Protein AF-A0A1A9VFH2-F1 (afdb_monomer_lite)

Sequence (122 aa):
MQWKTEITRRRKFYQSGTNTKFIDATNRFYTLIPHNFGTQRPPLLDTTEQIEKLREMLDSLLEIECAYNLIKTGDGKEDLNPIDQHYEQLKTTILEPVDKKSEEYALLQKYVQNTHMWKQEN

Radius of gyration: 24.51 Å;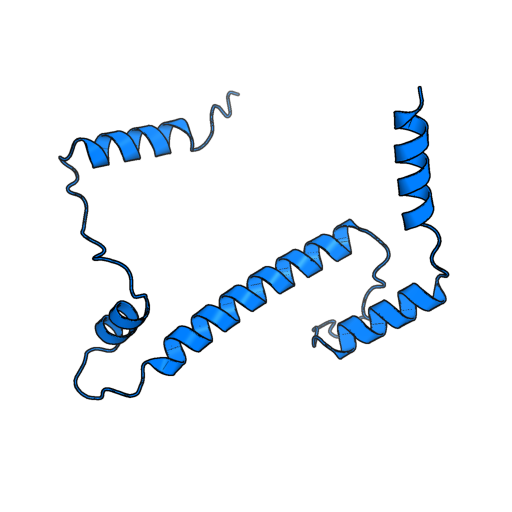 chains: 1; bounding box: 67×51×54 Å

pLDDT: mean 79.31, std 14.61, range [33.94, 94.88]

Organism: Glossina austeni (NCBI:txid7395)

Structure (mmCIF, N/CA/C/O backbone):
data_AF-A0A1A9VFH2-F1
#
_entry.id   AF-A0A1A9VFH2-F1
#
loop_
_atom_site.group_PDB
_atom_site.id
_atom_site.type_symbol
_atom_site.label_atom_id
_atom_site.label_alt_id
_atom_site.label_comp_id
_atom_site.label_asym_id
_atom_site.label_entity_id
_atom_site.label_seq_id
_atom_site.pdbx_PDB_ins_code
_atom_site.Cartn_x
_atom_site.Cartn_y
_atom_site.Cartn_z
_atom_site.occupancy
_atom_site.B_iso_or_equiv
_atom_site.auth_seq_id
_atom_site.auth_comp_id
_atom_site.auth_asym_id
_atom_site.auth_atom_id
_atom_site.pdbx_PDB_model_num
ATOM 1 N N . MET A 1 1 ? 39.251 10.652 5.165 1.00 52.81 1 MET A N 1
ATOM 2 C CA . MET A 1 1 ? 38.242 10.589 4.080 1.00 52.81 1 MET A CA 1
ATOM 3 C C . MET A 1 1 ? 38.077 9.147 3.589 1.00 52.81 1 MET A C 1
ATOM 5 O O . MET A 1 1 ? 38.562 8.817 2.521 1.00 52.81 1 MET A O 1
ATOM 9 N N . GLN A 1 2 ? 37.427 8.276 4.369 1.00 56.25 2 GLN A N 1
ATOM 10 C CA . GLN A 1 2 ? 37.143 6.890 3.947 1.00 56.25 2 GLN A CA 1
ATOM 11 C C . GLN A 1 2 ? 35.663 6.670 3.604 1.00 56.25 2 GLN A C 1
ATOM 13 O O . GLN A 1 2 ? 35.340 5.941 2.673 1.00 56.25 2 GLN A O 1
ATOM 18 N N . TRP A 1 3 ? 34.761 7.404 4.260 1.00 51.69 3 TRP A N 1
ATOM 19 C CA . TRP A 1 3 ? 33.320 7.312 4.012 1.00 51.69 3 TRP A CA 1
ATOM 20 C C . TRP A 1 3 ? 32.908 7.788 2.606 1.00 51.69 3 TRP A C 1
ATOM 22 O O . TRP A 1 3 ? 32.029 7.198 1.987 1.00 51.69 3 TRP A O 1
ATOM 32 N N . LYS A 1 4 ? 33.587 8.803 2.047 1.00 60.88 4 LYS A N 1
ATOM 33 C CA . LYS A 1 4 ? 33.342 9.268 0.666 1.00 60.88 4 LYS A CA 1
ATOM 34 C C . LYS A 1 4 ? 33.716 8.202 -0.372 1.00 60.88 4 LYS A C 1
ATOM 36 O O . LYS A 1 4 ? 33.033 8.053 -1.386 1.00 60.88 4 LYS A O 1
ATOM 41 N N . THR A 1 5 ? 34.766 7.432 -0.096 1.00 67.88 5 THR A N 1
ATOM 42 C CA . THR A 1 5 ? 35.223 6.315 -0.931 1.00 67.88 5 THR A CA 1
ATOM 43 C C . THR A 1 5 ? 34.240 5.150 -0.859 1.00 67.88 5 THR A C 1
ATOM 45 O O . THR A 1 5 ? 33.896 4.588 -1.895 1.00 67.88 5 THR A O 1
ATOM 48 N N . GLU A 1 6 ? 33.709 4.855 0.330 1.00 61.34 6 GLU A N 1
ATOM 49 C CA . GLU A 1 6 ? 32.716 3.796 0.549 1.00 61.34 6 GLU A CA 1
ATOM 50 C C . GLU A 1 6 ? 31.371 4.101 -0.132 1.00 61.34 6 GLU A C 1
ATOM 52 O O . GLU A 1 6 ? 30.804 3.242 -0.805 1.00 61.34 6 GLU A O 1
ATOM 57 N N . ILE A 1 7 ? 30.897 5.350 -0.068 1.00 60.53 7 ILE A N 1
ATOM 58 C CA . ILE A 1 7 ? 29.686 5.780 -0.790 1.00 60.53 7 ILE A CA 1
ATOM 59 C C . ILE A 1 7 ? 29.891 5.685 -2.304 1.00 60.53 7 ILE A C 1
ATOM 61 O O . ILE A 1 7 ? 29.023 5.192 -3.023 1.00 60.53 7 ILE A O 1
ATOM 65 N N . THR A 1 8 ? 31.058 6.099 -2.800 1.00 60.31 8 THR A N 1
ATOM 66 C CA . THR A 1 8 ? 31.381 6.004 -4.232 1.00 60.31 8 THR A CA 1
ATOM 67 C C . THR A 1 8 ? 31.491 4.544 -4.686 1.00 60.31 8 THR A C 1
ATOM 69 O O . THR A 1 8 ? 31.052 4.199 -5.783 1.00 60.31 8 THR A O 1
ATOM 72 N N . ARG A 1 9 ? 32.020 3.663 -3.830 1.00 57.41 9 ARG A N 1
ATOM 73 C CA . ARG A 1 9 ? 32.131 2.220 -4.075 1.00 57.41 9 ARG A CA 1
ATOM 74 C C . ARG A 1 9 ? 30.762 1.539 -4.101 1.00 57.41 9 ARG A C 1
ATOM 76 O O . ARG A 1 9 ? 30.498 0.770 -5.022 1.00 57.41 9 ARG A O 1
ATOM 83 N N . ARG A 1 10 ? 29.865 1.891 -3.172 1.00 55.09 10 ARG A N 1
ATOM 84 C CA . ARG A 1 10 ? 28.456 1.460 -3.185 1.00 55.09 10 ARG A CA 1
ATOM 85 C C . ARG A 1 10 ? 27.736 1.923 -4.452 1.00 55.09 10 ARG A C 1
ATOM 87 O O . ARG A 1 10 ? 27.063 1.123 -5.091 1.00 55.09 10 ARG A O 1
ATOM 94 N N . ARG A 1 11 ? 27.956 3.171 -4.879 1.00 55.72 11 ARG A N 1
ATOM 95 C CA . ARG A 1 11 ? 27.367 3.726 -6.109 1.00 55.72 11 ARG A CA 1
ATOM 96 C C . ARG A 1 11 ? 27.851 3.010 -7.379 1.00 55.72 11 ARG A C 1
ATOM 98 O O . ARG A 1 11 ? 27.053 2.772 -8.275 1.00 55.72 11 ARG A O 1
ATOM 105 N N . LYS A 1 12 ? 29.130 2.612 -7.441 1.00 50.16 12 LYS A N 1
ATOM 106 C CA . LYS A 1 12 ? 29.683 1.823 -8.561 1.00 50.16 12 LYS A CA 1
ATOM 107 C C . LYS A 1 12 ? 29.140 0.393 -8.619 1.00 50.16 12 LYS A C 1
ATOM 109 O O . LYS A 1 12 ? 28.959 -0.128 -9.714 1.00 50.16 12 LYS A O 1
ATOM 114 N N . PHE A 1 13 ? 28.848 -0.229 -7.476 1.00 53.00 13 PHE A N 1
ATOM 115 C CA . PHE A 1 13 ? 28.259 -1.574 -7.443 1.00 53.00 13 PHE A CA 1
ATOM 116 C C . PHE A 1 13 ? 26.846 -1.592 -8.051 1.00 53.00 13 PHE A C 1
ATOM 118 O O . PHE A 1 13 ? 26.507 -2.511 -8.791 1.00 53.00 13 PHE A O 1
ATOM 125 N N . TYR A 1 14 ? 26.072 -0.522 -7.834 1.00 53.19 14 TYR A N 1
ATOM 126 C CA . TYR A 1 14 ? 24.748 -0.327 -8.438 1.00 53.19 14 TYR A CA 1
ATOM 127 C C . TYR A 1 14 ? 24.761 -0.205 -9.973 1.00 53.19 14 TYR A C 1
ATOM 129 O O . TYR A 1 14 ? 23.737 -0.434 -10.603 1.00 53.19 14 TYR A O 1
ATOM 137 N N . GLN A 1 15 ? 25.904 0.112 -10.594 1.00 55.72 15 GLN A N 1
ATOM 138 C CA . GLN A 1 15 ? 26.020 0.304 -12.049 1.00 55.72 15 GLN A CA 1
ATOM 139 C C . GLN A 1 15 ? 26.683 -0.878 -12.782 1.00 55.72 15 GLN A C 1
ATOM 141 O O . GLN A 1 15 ? 26.900 -0.812 -13.987 1.00 55.72 15 GLN A O 1
ATOM 146 N N . SER A 1 16 ? 27.010 -1.973 -12.085 1.00 55.09 16 SER A N 1
ATOM 147 C CA . SER A 1 16 ? 27.783 -3.099 -12.641 1.00 55.09 16 SER A CA 1
ATOM 148 C C . SER A 1 16 ? 26.917 -4.245 -13.201 1.00 55.09 16 SER A C 1
ATOM 150 O O . SER A 1 16 ? 27.351 -5.401 -13.229 1.00 55.09 16 SER A O 1
ATOM 152 N N . GLY A 1 17 ? 25.684 -3.966 -13.628 1.00 60.88 17 GLY A N 1
ATOM 153 C CA . GLY A 1 17 ? 24.851 -4.933 -14.345 1.00 60.88 17 GLY A CA 1
ATOM 154 C C . GLY A 1 17 ? 25.068 -4.834 -15.856 1.00 60.88 17 GLY A C 1
ATOM 155 O O . GLY A 1 17 ? 25.076 -3.743 -16.419 1.00 60.88 17 GLY A O 1
ATOM 156 N N . THR A 1 18 ? 25.238 -5.964 -16.543 1.00 71.12 18 THR A N 1
ATOM 157 C CA . THR A 1 18 ? 25.192 -5.989 -18.012 1.00 71.12 18 THR A CA 1
ATOM 158 C C . THR A 1 18 ? 23.776 -5.649 -18.477 1.00 71.12 18 THR A C 1
ATOM 160 O O . THR A 1 18 ? 22.820 -6.205 -17.942 1.00 71.12 18 THR A O 1
ATOM 163 N N . ASN A 1 19 ? 23.632 -4.781 -19.486 1.00 79.31 19 ASN A N 1
ATOM 164 C CA . ASN A 1 19 ? 22.338 -4.317 -20.024 1.00 79.31 19 ASN A CA 1
ATOM 165 C C . ASN A 1 19 ? 21.349 -5.480 -20.296 1.00 79.31 19 ASN A C 1
ATOM 167 O O . ASN A 1 19 ? 20.176 -5.422 -19.943 1.00 79.31 19 ASN A O 1
ATOM 171 N N . THR A 1 20 ? 21.863 -6.617 -20.768 1.00 84.31 20 THR A N 1
ATOM 172 C CA . THR A 1 20 ? 21.109 -7.866 -20.971 1.00 84.31 20 THR A CA 1
ATOM 173 C C . THR A 1 20 ? 20.379 -8.382 -19.725 1.00 84.31 20 THR A C 1
ATOM 175 O O . THR A 1 20 ? 19.258 -8.867 -19.839 1.00 84.31 20 THR A O 1
ATOM 178 N N . LYS A 1 21 ? 20.976 -8.261 -18.533 1.00 86.62 21 LYS A N 1
ATOM 179 C CA . LYS A 1 21 ? 20.357 -8.690 -17.268 1.00 86.62 21 LYS A CA 1
ATOM 180 C C . LYS A 1 21 ? 19.229 -7.753 -16.841 1.00 86.62 21 LYS A C 1
ATOM 182 O O . LYS A 1 21 ? 18.237 -8.224 -16.300 1.00 86.62 21 LYS A O 1
ATOM 187 N N . PHE A 1 22 ? 19.370 -6.452 -17.096 1.00 85.44 22 PHE A N 1
ATOM 188 C CA . PHE A 1 22 ? 18.314 -5.475 -16.818 1.00 85.44 22 PHE A CA 1
ATOM 189 C C . PHE A 1 22 ? 17.108 -5.677 -17.735 1.00 85.44 22 PHE A C 1
ATOM 191 O O . PHE A 1 22 ? 15.974 -5.643 -17.262 1.00 85.44 22 PHE A O 1
ATOM 198 N N . ILE A 1 23 ? 17.344 -5.967 -19.018 1.00 87.88 23 ILE A N 1
ATOM 199 C CA . ILE A 1 23 ? 16.280 -6.304 -19.974 1.00 87.88 23 ILE A CA 1
ATOM 200 C C . ILE A 1 23 ? 15.544 -7.576 -19.537 1.00 87.88 23 ILE A C 1
ATOM 202 O O . ILE A 1 23 ? 14.317 -7.571 -19.468 1.00 87.88 23 ILE A O 1
ATOM 206 N N . ASP A 1 24 ? 16.271 -8.647 -19.199 1.00 89.75 24 ASP A N 1
ATOM 207 C CA . ASP A 1 24 ? 15.660 -9.896 -18.724 1.00 89.75 24 ASP A CA 1
ATOM 208 C C . ASP A 1 24 ? 14.822 -9.680 -17.454 1.00 89.75 24 ASP A C 1
ATOM 210 O O . ASP A 1 24 ? 13.654 -10.067 -17.402 1.00 89.75 24 ASP A O 1
ATOM 214 N N . ALA A 1 25 ? 15.375 -8.985 -16.456 1.00 89.38 25 ALA A N 1
ATOM 215 C CA . ALA A 1 25 ? 14.666 -8.678 -15.217 1.00 89.38 25 ALA A CA 1
ATOM 216 C C . ALA A 1 25 ? 13.410 -7.824 -15.458 1.00 89.38 25 ALA A C 1
ATOM 218 O O . ALA A 1 25 ? 12.357 -8.107 -14.888 1.00 89.38 25 ALA A O 1
ATOM 219 N N . THR A 1 26 ? 13.500 -6.826 -16.341 1.00 91.12 26 THR A N 1
ATOM 220 C CA . THR A 1 26 ? 12.362 -5.978 -16.719 1.00 91.12 26 THR A CA 1
ATOM 221 C C . THR A 1 26 ? 11.259 -6.795 -17.390 1.00 91.12 26 THR A C 1
ATOM 223 O O . THR A 1 26 ? 10.093 -6.703 -17.008 1.00 91.12 26 THR A O 1
ATOM 226 N N . ASN A 1 27 ? 11.620 -7.652 -18.348 1.00 90.50 27 ASN A N 1
ATOM 227 C CA . ASN A 1 27 ? 10.661 -8.517 -19.033 1.00 90.50 27 ASN A CA 1
ATOM 228 C C . ASN A 1 27 ? 9.973 -9.477 -18.056 1.00 90.50 27 ASN A C 1
ATOM 230 O O . ASN A 1 27 ? 8.757 -9.663 -18.119 1.00 90.50 27 ASN A O 1
ATOM 234 N N . ARG A 1 28 ? 10.731 -10.055 -17.117 1.00 92.12 28 ARG A N 1
ATOM 235 C CA . ARG A 1 28 ? 10.179 -10.916 -16.064 1.00 92.12 28 ARG A CA 1
ATOM 236 C C . ARG A 1 28 ? 9.194 -10.162 -15.175 1.00 92.12 28 ARG A C 1
ATOM 238 O O . ARG A 1 28 ? 8.131 -10.700 -14.885 1.00 92.12 28 ARG A O 1
ATOM 245 N N . PHE A 1 29 ? 9.504 -8.925 -14.789 1.00 92.12 29 PHE A N 1
ATOM 246 C CA . PHE A 1 29 ? 8.614 -8.100 -13.972 1.00 92.12 29 PHE A CA 1
ATOM 247 C C . PHE A 1 29 ? 7.267 -7.838 -14.664 1.00 92.12 29 PHE A C 1
ATOM 249 O O . PHE A 1 29 ? 6.220 -8.145 -14.097 1.00 92.12 29 PHE A O 1
ATOM 256 N N . TYR A 1 30 ? 7.279 -7.364 -15.913 1.00 92.38 30 TYR A N 1
ATOM 257 C CA . TYR A 1 30 ? 6.041 -7.085 -16.657 1.00 92.38 30 TYR A CA 1
ATOM 258 C C . TYR A 1 30 ? 5.272 -8.332 -17.101 1.00 92.38 30 TYR A C 1
ATOM 260 O O . TYR A 1 30 ? 4.101 -8.233 -17.454 1.00 92.38 30 TYR A O 1
ATOM 268 N N . THR A 1 31 ? 5.909 -9.503 -17.071 1.00 91.25 31 THR A N 1
ATOM 269 C CA . THR A 1 31 ? 5.216 -10.784 -17.262 1.00 91.25 31 THR A CA 1
ATOM 270 C C . THR A 1 31 ? 4.499 -11.229 -15.986 1.00 91.25 31 THR A C 1
ATOM 272 O O . THR A 1 31 ? 3.415 -11.797 -16.066 1.00 91.25 31 THR A O 1
ATOM 275 N N . LEU A 1 32 ? 5.088 -10.981 -14.810 1.00 92.62 32 LEU A N 1
ATOM 276 C CA . LEU A 1 32 ? 4.490 -11.348 -13.522 1.00 92.62 32 LEU A CA 1
ATOM 277 C C . LEU A 1 32 ? 3.319 -10.442 -13.148 1.00 92.62 32 LEU A C 1
ATOM 279 O O . LEU A 1 32 ? 2.322 -10.917 -12.611 1.00 92.62 32 LEU A O 1
ATOM 283 N N . ILE A 1 33 ? 3.446 -9.147 -13.424 1.00 90.94 33 ILE A N 1
ATOM 284 C CA . ILE A 1 33 ? 2.423 -8.160 -13.097 1.00 90.94 33 ILE A CA 1
ATOM 285 C C . ILE A 1 33 ? 1.917 -7.583 -14.416 1.00 90.94 33 ILE A C 1
ATOM 287 O O . ILE A 1 33 ? 2.683 -6.901 -15.104 1.00 90.94 33 ILE A O 1
ATOM 291 N N . PRO A 1 34 ? 0.654 -7.836 -14.798 1.00 89.94 34 PRO A N 1
ATOM 292 C CA . PRO A 1 34 ? 0.109 -7.318 -16.040 1.00 89.94 34 PRO A CA 1
ATOM 293 C C . PRO A 1 34 ? -0.004 -5.795 -15.959 1.00 89.94 34 PRO A C 1
ATOM 295 O O . PRO A 1 34 ? -0.683 -5.246 -15.096 1.00 89.94 34 PRO A O 1
ATOM 298 N N . HIS A 1 35 ? 0.663 -5.113 -16.883 1.00 89.88 35 HIS A N 1
ATOM 299 C CA . HIS A 1 35 ? 0.631 -3.660 -17.007 1.00 89.88 35 HIS A CA 1
ATOM 300 C C . HIS A 1 35 ? 0.025 -3.269 -18.353 1.00 89.88 35 HIS A C 1
ATOM 302 O O . HIS A 1 35 ? 0.289 -3.897 -19.380 1.00 89.88 35 HIS A O 1
ATOM 308 N N . ASN A 1 36 ? -0.775 -2.205 -18.361 1.00 88.44 36 ASN A N 1
ATOM 309 C CA . ASN A 1 36 ? -1.340 -1.670 -19.591 1.00 88.44 36 ASN A CA 1
ATOM 310 C C . ASN A 1 36 ? -0.411 -0.606 -20.192 1.00 88.44 36 ASN A C 1
ATOM 312 O O . ASN A 1 36 ? -0.352 0.518 -19.698 1.00 88.44 36 ASN A O 1
ATOM 316 N N . PHE A 1 37 ? 0.273 -0.953 -21.283 1.00 85.81 37 PHE A N 1
ATOM 317 C CA . PHE A 1 37 ? 1.095 -0.020 -22.067 1.00 85.81 37 PHE A CA 1
ATOM 318 C C . PHE A 1 37 ? 0.423 0.433 -23.374 1.00 85.81 37 PHE A C 1
ATOM 320 O O . PHE A 1 37 ? 1.009 1.186 -24.154 1.00 85.81 37 PHE A O 1
ATOM 327 N N . GLY A 1 38 ? -0.807 -0.019 -23.643 1.00 88.19 38 GLY A N 1
ATOM 328 C CA . GLY A 1 38 ? -1.494 0.223 -24.910 1.00 88.19 3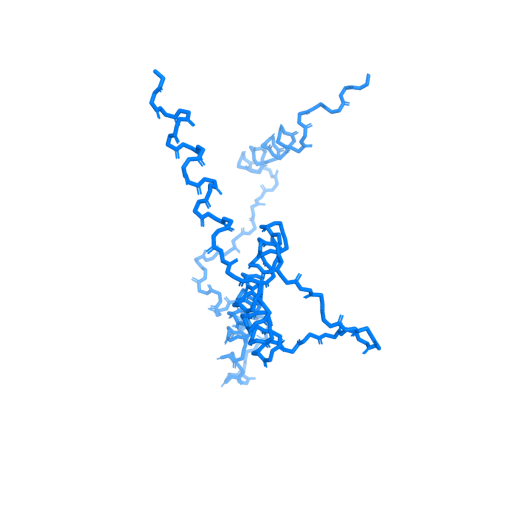8 GLY A CA 1
ATOM 329 C C . GLY A 1 38 ? -0.683 -0.288 -26.105 1.00 88.19 38 GLY A C 1
ATOM 330 O O . GLY A 1 38 ? -0.327 -1.461 -26.175 1.00 88.19 38 GLY A O 1
ATOM 331 N N . THR A 1 39 ? -0.386 0.599 -27.054 1.00 88.50 39 THR A N 1
ATOM 332 C CA . THR A 1 39 ? 0.434 0.297 -28.241 1.00 88.50 39 THR A CA 1
ATOM 333 C C . THR A 1 39 ? 1.932 0.523 -28.023 1.00 88.50 39 THR A C 1
ATOM 335 O O . THR A 1 39 ? 2.728 0.273 -28.931 1.00 88.50 39 THR A O 1
ATOM 338 N N . GLN A 1 40 ? 2.333 1.046 -26.861 1.00 86.75 40 GLN A N 1
ATOM 339 C CA . GLN A 1 40 ? 3.730 1.328 -26.555 1.00 86.75 40 GLN A CA 1
ATOM 340 C C . GLN A 1 40 ? 4.426 0.089 -25.996 1.00 86.75 40 GLN A C 1
ATOM 342 O O . GLN A 1 40 ? 3.816 -0.781 -25.377 1.00 86.75 40 GLN A O 1
ATOM 347 N N . ARG A 1 41 ? 5.737 0.009 -26.228 1.00 83.50 41 ARG A N 1
ATOM 348 C CA . ARG A 1 41 ? 6.556 -1.049 -25.637 1.00 83.50 41 ARG A CA 1
ATOM 349 C C . ARG A 1 41 ? 6.760 -0.760 -24.146 1.00 83.50 41 ARG A C 1
ATOM 351 O O . ARG A 1 41 ? 6.929 0.412 -23.803 1.00 83.50 41 ARG A O 1
ATOM 358 N N . PRO A 1 42 ? 6.796 -1.793 -23.287 1.00 85.69 42 PRO A N 1
ATOM 359 C CA . PRO A 1 42 ? 7.129 -1.614 -21.881 1.00 85.69 42 PRO A CA 1
ATOM 360 C C . PRO A 1 42 ? 8.477 -0.884 -21.733 1.00 85.69 42 PRO A C 1
ATOM 362 O O . PRO A 1 42 ? 9.433 -1.243 -22.431 1.00 85.69 42 PRO A O 1
ATOM 365 N N . PRO A 1 43 ? 8.566 0.148 -20.878 1.00 87.94 43 PRO A N 1
ATOM 366 C CA . PRO A 1 43 ? 9.803 0.893 -20.677 1.00 87.94 43 PRO A CA 1
ATOM 367 C C . PRO A 1 43 ? 10.850 0.030 -19.961 1.00 87.94 43 PRO A C 1
ATOM 369 O O . PRO A 1 43 ? 10.508 -0.817 -19.145 1.00 87.94 43 PRO A O 1
ATOM 372 N N . LEU A 1 44 ? 12.135 0.232 -20.254 1.00 88.19 44 LEU A N 1
ATOM 373 C CA . LEU A 1 44 ? 13.201 -0.483 -19.547 1.00 88.19 44 LEU A CA 1
ATOM 374 C C . LEU A 1 44 ? 13.323 0.039 -18.109 1.00 88.19 44 LEU A C 1
ATOM 376 O O . LEU A 1 44 ? 13.314 1.250 -17.915 1.00 88.19 44 LEU A O 1
ATOM 380 N N . LEU A 1 45 ? 13.492 -0.855 -17.129 1.00 86.88 45 LEU A N 1
ATOM 381 C CA . LEU A 1 45 ? 13.758 -0.471 -15.741 1.00 86.88 45 LEU A CA 1
ATOM 382 C C . LEU A 1 45 ? 15.259 -0.286 -15.524 1.00 86.88 45 LEU A C 1
ATOM 384 O O . LEU A 1 45 ? 15.985 -1.244 -15.247 1.00 86.88 45 LEU A O 1
ATOM 388 N N . ASP A 1 46 ? 15.727 0.950 -15.679 1.00 84.56 46 ASP A N 1
ATOM 389 C CA . ASP A 1 46 ? 17.150 1.307 -15.633 1.00 84.56 46 ASP A CA 1
ATOM 390 C C . ASP A 1 46 ? 17.500 2.385 -14.595 1.00 84.56 46 ASP A C 1
ATOM 392 O O . ASP A 1 46 ? 18.679 2.605 -14.305 1.00 84.56 46 ASP A O 1
ATOM 396 N N . THR A 1 47 ? 16.496 3.016 -13.978 1.00 87.19 47 THR A N 1
ATOM 397 C CA . THR A 1 47 ? 16.691 4.025 -12.929 1.00 87.19 47 THR A CA 1
ATOM 398 C C . THR A 1 47 ? 16.118 3.581 -11.589 1.00 87.19 47 THR A C 1
ATOM 400 O O . THR A 1 47 ? 15.103 2.894 -11.503 1.00 87.19 47 THR A O 1
ATOM 403 N N . THR A 1 48 ? 16.762 4.016 -10.504 1.00 87.44 48 THR A N 1
ATOM 404 C CA . THR A 1 48 ? 16.295 3.740 -9.137 1.00 87.44 48 THR A CA 1
ATOM 405 C C . THR A 1 48 ? 14.933 4.373 -8.863 1.00 87.44 48 THR A C 1
ATOM 407 O O . THR A 1 48 ? 14.107 3.758 -8.206 1.00 87.44 48 THR A O 1
ATOM 410 N N . GLU A 1 49 ? 14.663 5.557 -9.414 1.00 89.50 49 GLU A N 1
ATOM 411 C CA . GLU A 1 49 ? 13.380 6.250 -9.237 1.00 89.50 49 GLU A CA 1
ATOM 412 C C . GLU A 1 49 ? 12.200 5.442 -9.799 1.00 89.50 49 GLU A C 1
ATOM 414 O O . GLU A 1 49 ? 11.156 5.341 -9.156 1.00 89.50 49 GLU A O 1
ATOM 419 N N . GLN A 1 50 ? 12.369 4.803 -10.964 1.00 88.31 50 GLN A N 1
ATOM 420 C CA . GLN A 1 50 ? 11.349 3.909 -11.526 1.00 88.31 50 GLN A CA 1
ATOM 421 C C . GLN A 1 50 ? 11.102 2.692 -10.628 1.00 88.31 50 GLN A C 1
ATOM 423 O O . GLN A 1 50 ? 9.955 2.288 -10.446 1.00 88.31 50 GLN A O 1
ATOM 428 N N . ILE A 1 51 ? 12.168 2.115 -10.063 1.00 90.06 51 ILE A N 1
ATOM 429 C CA . ILE A 1 51 ? 12.076 0.951 -9.175 1.00 90.06 51 ILE A CA 1
ATOM 430 C C . ILE A 1 51 ? 11.350 1.316 -7.879 1.00 90.06 51 ILE A C 1
ATOM 432 O O . ILE A 1 51 ? 10.459 0.577 -7.469 1.00 90.06 51 ILE A O 1
ATOM 436 N N . GLU A 1 52 ? 11.676 2.454 -7.262 1.00 91.81 52 GLU A N 1
ATOM 437 C CA . GLU A 1 52 ? 10.988 2.899 -6.043 1.00 91.81 52 GLU A CA 1
ATOM 438 C C . GLU A 1 52 ? 9.505 3.172 -6.309 1.00 91.81 52 GLU A C 1
ATOM 440 O O . GLU A 1 52 ? 8.655 2.698 -5.564 1.00 91.81 52 GLU A O 1
ATOM 445 N N . LYS A 1 53 ? 9.157 3.804 -7.436 1.00 91.00 53 LYS A N 1
ATOM 446 C CA . LYS A 1 53 ? 7.748 4.006 -7.802 1.00 91.00 53 LYS A CA 1
ATOM 447 C C . LYS A 1 53 ? 6.990 2.687 -7.997 1.00 91.00 53 LYS A C 1
ATOM 449 O O . LYS A 1 53 ? 5.827 2.569 -7.617 1.00 91.00 53 LYS A O 1
ATOM 454 N N . LEU A 1 54 ? 7.625 1.689 -8.614 1.00 91.19 54 LEU A N 1
ATOM 455 C CA . LEU A 1 54 ? 7.026 0.361 -8.767 1.00 91.19 54 LEU A CA 1
ATOM 456 C C . LEU A 1 54 ? 6.883 -0.362 -7.428 1.00 91.19 54 LEU A C 1
ATOM 458 O O . LEU A 1 54 ? 5.915 -1.092 -7.236 1.00 91.19 54 LEU A O 1
ATOM 462 N N . ARG A 1 55 ? 7.817 -0.148 -6.503 1.00 92.94 55 ARG A N 1
ATOM 463 C CA . ARG A 1 55 ? 7.732 -0.673 -5.144 1.00 92.94 55 ARG A CA 1
ATOM 464 C C . ARG A 1 55 ? 6.571 -0.047 -4.371 1.00 92.94 55 ARG A C 1
ATOM 466 O O . ARG A 1 55 ? 5.776 -0.791 -3.819 1.00 92.94 55 ARG A O 1
ATOM 473 N N . GLU A 1 56 ? 6.419 1.275 -4.406 1.00 94.12 56 GLU A N 1
ATOM 474 C CA . GLU A 1 56 ? 5.279 1.968 -3.781 1.00 94.12 56 GLU A CA 1
ATOM 475 C C . GLU A 1 56 ? 3.934 1.474 -4.341 1.00 94.12 56 GLU A C 1
ATOM 477 O O . GLU A 1 56 ? 2.964 1.281 -3.605 1.00 94.12 56 GLU A O 1
ATOM 482 N N . MET A 1 57 ? 3.881 1.216 -5.652 1.00 94.00 57 MET A N 1
ATOM 483 C CA . MET A 1 57 ? 2.713 0.611 -6.294 1.00 94.00 57 MET A CA 1
ATOM 484 C C . MET A 1 57 ? 2.435 -0.798 -5.754 1.00 94.00 57 MET A C 1
ATOM 486 O O . MET A 1 57 ? 1.288 -1.106 -5.440 1.00 94.00 57 MET A O 1
ATOM 490 N N . LEU A 1 58 ? 3.464 -1.636 -5.598 1.00 94.06 58 LEU A N 1
ATOM 491 C CA . LEU A 1 58 ? 3.324 -2.976 -5.023 1.00 94.06 58 LEU A CA 1
ATOM 492 C C . LEU A 1 58 ? 2.859 -2.950 -3.566 1.00 94.06 58 LEU A C 1
ATOM 494 O O . LEU A 1 58 ? 1.993 -3.743 -3.203 1.00 94.06 58 LEU A O 1
ATOM 498 N N . ASP A 1 59 ? 3.393 -2.034 -2.762 1.00 94.12 59 ASP A N 1
ATOM 499 C CA . ASP A 1 59 ? 2.977 -1.853 -1.370 1.00 94.12 59 ASP A CA 1
ATOM 500 C C . ASP A 1 59 ? 1.485 -1.474 -1.308 1.00 94.12 59 ASP A C 1
ATOM 502 O O . ASP A 1 59 ? 0.713 -2.080 -0.567 1.00 94.12 59 ASP A O 1
ATOM 506 N N . SER A 1 60 ? 1.040 -0.572 -2.190 1.00 94.88 60 SER A N 1
ATOM 507 C CA . SER A 1 60 ? -0.379 -0.197 -2.303 1.00 94.88 60 SER A CA 1
ATOM 508 C C . SER A 1 60 ? -1.270 -1.373 -2.735 1.00 94.88 60 SER A C 1
ATOM 510 O O . SER A 1 60 ? -2.378 -1.542 -2.226 1.00 94.88 60 SER A O 1
ATOM 512 N N . LEU A 1 61 ? -0.811 -2.211 -3.673 1.00 93.69 61 LEU A N 1
ATOM 513 C CA . LEU A 1 61 ? -1.560 -3.400 -4.100 1.00 93.69 61 LEU A CA 1
ATOM 514 C C . LEU A 1 61 ? -1.700 -4.430 -2.973 1.00 93.69 61 LEU A C 1
ATOM 516 O O . LEU A 1 61 ? -2.760 -5.044 -2.847 1.00 93.69 61 LEU A O 1
ATOM 520 N N . LEU A 1 62 ? -0.665 -4.596 -2.146 1.00 93.69 62 LEU A N 1
ATOM 521 C CA . LEU A 1 62 ? -0.701 -5.473 -0.976 1.00 93.69 62 LEU A CA 1
ATOM 522 C C . LEU A 1 62 ? -1.756 -5.004 0.042 1.00 93.69 62 LEU A C 1
ATOM 524 O O . LEU A 1 62 ? -2.507 -5.818 0.580 1.00 93.69 62 LEU A O 1
ATOM 528 N N . GLU A 1 63 ? -1.853 -3.693 0.280 1.00 93.25 63 GLU A N 1
ATOM 529 C CA . GLU A 1 63 ? -2.882 -3.114 1.153 1.00 93.25 63 GLU A CA 1
ATOM 530 C C . GLU A 1 63 ? -4.298 -3.369 0.616 1.00 93.25 63 GLU A C 1
ATOM 532 O O . GLU A 1 63 ? -5.186 -3.766 1.376 1.00 93.25 63 GLU A O 1
ATOM 537 N N . ILE A 1 64 ? -4.502 -3.218 -0.699 1.00 92.69 64 ILE A N 1
ATOM 538 C CA . ILE A 1 64 ? -5.785 -3.512 -1.357 1.00 92.69 64 ILE A CA 1
ATOM 539 C C . ILE A 1 64 ? -6.141 -4.994 -1.221 1.00 92.69 64 ILE A C 1
ATOM 541 O O . ILE A 1 64 ? -7.285 -5.319 -0.905 1.00 92.69 64 ILE A O 1
ATOM 545 N N . GLU A 1 65 ? -5.185 -5.899 -1.438 1.00 91.88 65 GLU A N 1
ATOM 546 C CA . GLU A 1 65 ? -5.408 -7.338 -1.283 1.00 91.88 65 GLU A CA 1
ATOM 547 C C . GLU A 1 65 ? -5.807 -7.680 0.158 1.00 91.88 65 GLU A C 1
ATOM 549 O O . GLU A 1 65 ? -6.766 -8.418 0.382 1.00 91.88 65 GLU A O 1
ATOM 554 N N . CYS A 1 66 ? -5.115 -7.100 1.141 1.00 88.88 66 CYS A N 1
ATOM 555 C CA . CYS A 1 66 ? -5.432 -7.274 2.553 1.00 88.88 66 CYS A CA 1
ATOM 556 C C . CYS A 1 66 ? -6.861 -6.799 2.873 1.00 88.88 66 CYS A C 1
ATOM 558 O O . CYS A 1 66 ? -7.638 -7.545 3.474 1.00 88.88 66 CYS A O 1
ATOM 560 N N . ALA A 1 67 ? -7.242 -5.605 2.409 1.00 88.75 67 ALA A N 1
ATOM 561 C CA . ALA A 1 67 ? -8.590 -5.066 2.586 1.00 88.75 67 ALA A CA 1
ATOM 562 C C . ALA A 1 67 ? -9.659 -5.930 1.895 1.00 88.75 67 ALA A C 1
ATOM 564 O O . ALA A 1 67 ? -10.711 -6.203 2.473 1.00 88.75 67 ALA A O 1
ATOM 565 N N . TYR A 1 68 ? -9.383 -6.414 0.682 1.00 88.38 68 TYR A N 1
ATOM 566 C CA . TYR A 1 68 ? -10.294 -7.290 -0.052 1.00 88.38 68 TYR A CA 1
ATOM 567 C C . TYR A 1 68 ? -10.479 -8.641 0.647 1.00 88.38 68 TYR A C 1
ATOM 569 O O . TYR A 1 68 ? -11.603 -9.128 0.780 1.00 88.38 68 TYR A O 1
ATOM 577 N N . ASN A 1 69 ? -9.387 -9.230 1.139 1.00 87.31 69 ASN A N 1
ATOM 578 C CA . ASN A 1 69 ? -9.422 -10.459 1.924 1.00 87.31 69 ASN A CA 1
ATOM 579 C C . ASN A 1 69 ? -10.231 -10.272 3.210 1.00 87.31 69 ASN A C 1
ATOM 581 O O . ASN A 1 69 ? -10.990 -11.169 3.580 1.00 87.31 69 ASN A O 1
ATOM 585 N N . LEU A 1 70 ? -10.124 -9.104 3.852 1.00 85.25 70 LEU A N 1
ATOM 586 C CA . LEU A 1 70 ? -10.954 -8.770 5.000 1.00 85.25 70 LEU A CA 1
ATOM 587 C C . LEU A 1 70 ? -12.434 -8.790 4.608 1.00 85.25 70 LEU A C 1
ATOM 589 O O . LEU A 1 70 ? -13.169 -9.619 5.126 1.00 85.25 70 LEU A O 1
ATOM 593 N N . ILE A 1 71 ? -12.850 -7.993 3.623 1.00 83.00 71 ILE A N 1
ATOM 594 C CA . ILE A 1 71 ? -14.255 -7.888 3.189 1.00 83.00 71 ILE A CA 1
ATOM 595 C C . ILE A 1 71 ? -14.831 -9.258 2.794 1.00 83.00 71 ILE A C 1
ATOM 597 O O . ILE A 1 71 ? -15.886 -9.650 3.287 1.00 83.00 71 ILE A O 1
ATOM 601 N N . LYS A 1 72 ? -14.102 -10.043 1.990 1.00 81.50 72 LYS A N 1
ATOM 602 C CA . LYS A 1 72 ? -14.557 -11.354 1.490 1.00 81.50 72 LYS A CA 1
ATOM 603 C C . LYS A 1 72 ? -14.825 -12.383 2.594 1.00 81.50 72 LYS A C 1
ATOM 605 O O . LYS A 1 72 ? -15.633 -13.287 2.410 1.00 81.50 72 LYS A O 1
ATOM 610 N N . THR A 1 73 ? -14.151 -12.286 3.740 1.00 72.50 73 THR A N 1
ATOM 611 C CA . THR A 1 73 ? -14.397 -13.207 4.868 1.00 72.50 73 THR A CA 1
ATOM 612 C C . THR A 1 73 ? -15.705 -12.923 5.618 1.00 72.50 73 THR A C 1
ATOM 614 O O . THR A 1 73 ? -16.027 -13.645 6.560 1.00 72.50 73 THR A O 1
ATOM 617 N N . GLY A 1 74 ? -16.442 -11.879 5.223 1.00 63.97 74 GLY A N 1
ATOM 618 C CA . GLY A 1 74 ? -17.567 -11.326 5.971 1.00 63.97 74 GLY A CA 1
ATOM 619 C C . GLY A 1 74 ? -18.875 -12.016 5.675 1.00 63.97 74 GLY A C 1
ATOM 620 O O . GLY A 1 74 ? -19.582 -12.322 6.622 1.00 63.97 74 GLY A O 1
ATOM 621 N N . ASP A 1 75 ? -19.132 -12.349 4.410 1.00 62.50 75 ASP A N 1
ATOM 622 C CA . ASP A 1 75 ? -20.447 -12.663 3.816 1.00 62.50 75 ASP A CA 1
ATOM 623 C C . ASP A 1 75 ? -21.184 -13.919 4.352 1.00 62.50 75 ASP A C 1
ATOM 625 O O . ASP A 1 75 ? -22.116 -14.411 3.725 1.00 62.50 75 ASP A O 1
ATOM 629 N N . GLY A 1 76 ? -20.787 -14.487 5.495 1.00 61.69 76 GLY A N 1
ATOM 630 C CA . GLY A 1 76 ? -21.337 -15.735 6.041 1.00 61.69 76 GLY A CA 1
ATOM 631 C C . GLY A 1 76 ? -22.476 -15.602 7.061 1.00 61.69 76 GLY A C 1
ATOM 632 O O . GLY A 1 76 ? -22.999 -16.627 7.493 1.00 61.69 76 GLY A O 1
ATOM 633 N N . LYS A 1 77 ? -22.848 -14.389 7.495 1.00 63.56 77 LYS A N 1
ATOM 634 C CA . LYS A 1 77 ? -23.943 -14.172 8.463 1.00 63.56 77 LYS A CA 1
ATOM 635 C C . LYS A 1 77 ? -25.083 -13.392 7.797 1.00 63.56 77 LYS A C 1
ATOM 637 O O . LYS A 1 77 ? -24.973 -12.181 7.659 1.00 63.56 77 LYS A O 1
ATOM 642 N N . GLU A 1 78 ? -26.156 -14.078 7.401 1.00 65.31 78 GLU A N 1
ATOM 643 C CA . GLU A 1 78 ? -27.318 -13.468 6.717 1.00 65.31 78 GLU A CA 1
ATOM 644 C C . GLU A 1 78 ? -28.172 -12.557 7.627 1.00 65.31 78 GLU A C 1
ATOM 646 O O . GLU A 1 78 ? -28.944 -11.745 7.126 1.00 65.31 78 GLU A O 1
ATOM 651 N N . ASP A 1 79 ? -28.004 -12.646 8.953 1.00 75.56 79 ASP A N 1
ATOM 652 C CA . ASP A 1 79 ? -28.835 -11.938 9.944 1.00 75.56 79 ASP A CA 1
ATOM 653 C C . ASP A 1 79 ? -28.285 -10.570 10.412 1.00 75.56 79 ASP A C 1
ATOM 655 O O . ASP A 1 79 ? -28.948 -9.884 11.192 1.00 75.56 79 ASP A O 1
ATOM 659 N N . LEU A 1 80 ? -27.088 -10.147 9.978 1.00 74.94 80 LEU A N 1
ATOM 660 C CA . LEU A 1 80 ? -26.507 -8.847 10.358 1.00 74.94 80 LEU A CA 1
ATOM 661 C C . LEU A 1 80 ? -26.519 -7.840 9.203 1.00 74.94 80 LEU A C 1
ATOM 663 O O . LEU A 1 80 ? -26.433 -8.200 8.032 1.00 74.94 80 LEU A O 1
ATOM 667 N N . ASN A 1 81 ? -26.572 -6.548 9.545 1.00 82.25 81 ASN A N 1
ATOM 668 C CA . ASN A 1 81 ? -26.345 -5.485 8.571 1.00 82.25 81 ASN A CA 1
ATOM 669 C C . ASN A 1 81 ? -24.910 -5.608 8.008 1.00 82.25 81 ASN A C 1
ATOM 671 O O . ASN A 1 81 ? -23.970 -5.737 8.799 1.00 82.25 81 ASN A O 1
ATOM 675 N N . PRO A 1 82 ? -24.707 -5.511 6.681 1.00 80.94 82 PRO A N 1
ATOM 676 C CA 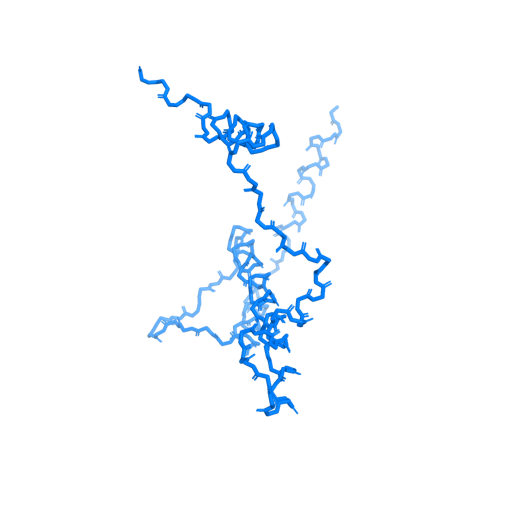. PRO A 1 82 ? -23.380 -5.592 6.066 1.00 80.94 82 PRO A CA 1
ATOM 677 C C . PRO A 1 82 ? -22.339 -4.633 6.668 1.00 80.94 82 PRO A C 1
ATOM 679 O O . PRO A 1 82 ? -21.163 -4.972 6.772 1.00 80.94 82 PRO A O 1
ATOM 682 N N . ILE A 1 83 ? -22.754 -3.442 7.114 1.00 82.62 83 ILE A N 1
ATOM 683 C CA . ILE A 1 83 ? -21.845 -2.467 7.7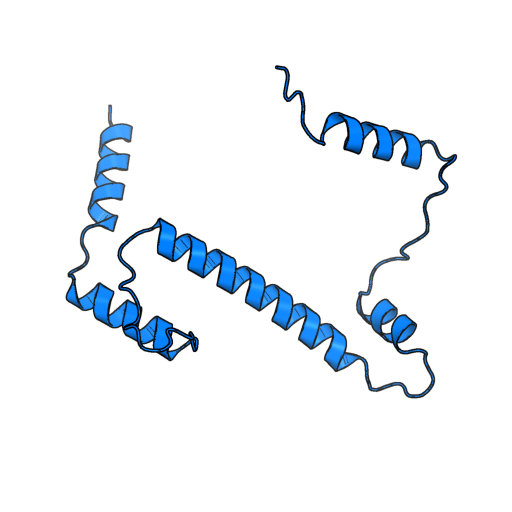39 1.00 82.62 83 ILE A CA 1
ATOM 684 C C . ILE A 1 83 ? -21.349 -2.973 9.099 1.00 82.62 83 ILE A C 1
ATOM 686 O O . ILE A 1 83 ? -20.156 -2.880 9.386 1.00 82.62 83 ILE A O 1
ATOM 690 N N . ASP A 1 84 ? -22.241 -3.542 9.911 1.00 82.38 84 ASP A N 1
ATOM 691 C CA . ASP A 1 84 ? -21.899 -4.078 11.233 1.00 82.38 84 ASP A CA 1
ATOM 692 C C . ASP A 1 84 ? -20.987 -5.303 11.099 1.00 82.38 84 ASP A C 1
ATOM 694 O O . ASP A 1 84 ? -20.016 -5.456 11.839 1.00 82.38 84 ASP A O 1
ATOM 698 N N . GLN A 1 85 ? -21.239 -6.134 10.086 1.00 80.50 85 GLN A N 1
ATOM 699 C CA . GLN A 1 85 ? -20.387 -7.261 9.726 1.00 80.50 85 GLN A CA 1
ATOM 700 C C . GLN A 1 85 ? -18.973 -6.805 9.352 1.00 80.50 85 GLN A C 1
ATOM 702 O O . GLN A 1 85 ? -18.009 -7.337 9.897 1.00 80.50 85 GLN A O 1
ATOM 707 N N . HIS A 1 86 ? -18.819 -5.788 8.500 1.00 82.50 86 HIS A N 1
ATOM 708 C CA . HIS A 1 86 ? -17.498 -5.233 8.182 1.00 82.50 86 HIS A CA 1
ATOM 709 C C . HIS A 1 86 ? -16.822 -4.578 9.391 1.00 82.50 86 HIS A C 1
ATOM 711 O O . H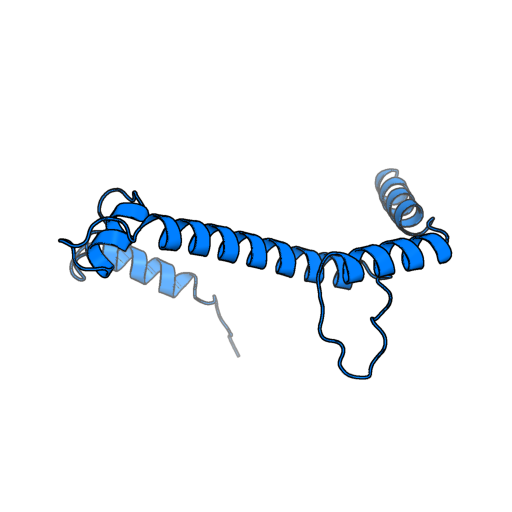IS A 1 86 ? -15.606 -4.691 9.553 1.00 82.50 86 HIS A O 1
ATOM 717 N N . TYR A 1 87 ? -17.590 -3.944 10.278 1.00 82.88 87 TYR A N 1
ATOM 718 C CA . TYR A 1 87 ? -17.061 -3.372 11.513 1.00 82.88 87 TYR A CA 1
ATOM 719 C C . TYR A 1 87 ? -16.505 -4.446 12.463 1.00 82.88 87 TYR A C 1
ATOM 721 O O . TYR A 1 87 ? -15.397 -4.292 12.979 1.00 82.88 87 TYR A O 1
ATOM 729 N N . GLU A 1 88 ? -17.202 -5.577 12.637 1.00 81.31 88 GLU A N 1
ATOM 730 C CA . GLU A 1 88 ? -16.697 -6.721 13.416 1.00 81.31 88 GLU A CA 1
ATOM 731 C C . GLU A 1 88 ? -15.363 -7.251 12.862 1.00 81.31 88 GLU A C 1
ATOM 733 O O . GLU A 1 88 ? -14.469 -7.638 13.622 1.00 81.31 88 GLU A O 1
ATOM 738 N N . GLN A 1 89 ? -15.203 -7.254 11.536 1.00 80.69 89 GLN A N 1
ATOM 739 C CA . GLN A 1 89 ? -13.995 -7.755 10.880 1.00 80.69 89 GLN A CA 1
ATOM 740 C C . GLN A 1 89 ? -12.761 -6.902 11.151 1.00 80.69 89 GLN A C 1
ATOM 742 O O . GLN A 1 89 ? -11.662 -7.451 11.241 1.00 80.69 89 GLN A O 1
ATOM 747 N N . LEU A 1 90 ? -12.929 -5.590 11.339 1.00 83.75 90 LEU A N 1
ATOM 748 C CA . LEU A 1 90 ? -11.824 -4.692 11.678 1.00 83.75 90 LEU A CA 1
ATOM 749 C C . LEU A 1 90 ? -11.161 -5.075 13.010 1.00 83.75 90 LEU A C 1
ATOM 751 O O . LEU A 1 90 ? -10.010 -4.703 13.233 1.00 83.75 90 LEU A O 1
ATOM 755 N N . LYS A 1 91 ? -11.852 -5.837 13.880 1.00 80.38 91 LYS A N 1
ATOM 756 C CA . LYS A 1 91 ? -11.366 -6.283 15.202 1.00 80.38 91 LYS A CA 1
ATOM 757 C C . LYS A 1 91 ? -10.770 -5.142 16.035 1.00 80.38 91 LYS A C 1
ATOM 759 O O . LYS A 1 91 ? -9.894 -5.358 16.871 1.00 80.38 91 LYS A O 1
ATOM 764 N N . THR A 1 92 ? -11.231 -3.919 15.802 1.00 77.06 92 THR A N 1
ATOM 765 C CA . THR A 1 92 ? -10.796 -2.737 16.533 1.00 77.06 92 THR A CA 1
ATOM 766 C C . THR A 1 92 ? -11.546 -2.661 17.851 1.00 77.06 92 THR A C 1
ATOM 768 O O . THR A 1 92 ? -12.769 -2.805 17.885 1.00 77.06 92 THR A O 1
ATOM 771 N N . THR A 1 93 ? -10.824 -2.405 18.939 1.00 61.66 93 THR A N 1
ATOM 772 C CA . THR A 1 93 ? -11.425 -2.067 20.230 1.00 61.66 93 THR A CA 1
ATOM 773 C C . THR A 1 93 ? -12.206 -0.765 20.057 1.00 61.66 93 THR A C 1
ATOM 775 O O . THR A 1 93 ? -11.588 0.277 19.899 1.00 61.66 93 THR A O 1
ATOM 778 N N . ILE A 1 94 ? -13.536 -0.874 19.988 1.00 64.06 94 ILE A N 1
ATOM 779 C CA . ILE A 1 94 ? -14.566 0.181 19.976 1.00 64.06 94 ILE A CA 1
ATOM 780 C C . ILE A 1 94 ? -14.089 1.557 19.455 1.00 64.06 94 ILE A C 1
ATOM 782 O O . ILE A 1 94 ? -13.504 2.354 20.183 1.00 64.06 94 ILE A O 1
ATOM 786 N N . LEU A 1 95 ? -14.408 1.870 18.197 1.00 75.69 95 LEU A N 1
ATOM 787 C CA . LEU A 1 95 ? -14.336 3.227 17.652 1.00 75.69 95 LEU A CA 1
ATOM 788 C C . LEU A 1 95 ? -15.489 4.066 18.226 1.00 75.69 95 LEU A C 1
ATOM 790 O O . LEU A 1 95 ? -16.611 4.022 17.723 1.00 75.69 95 LEU A O 1
ATOM 794 N N . GLU A 1 96 ? -15.216 4.823 19.286 1.00 81.44 96 GLU A N 1
ATOM 795 C CA . GLU A 1 96 ? -16.193 5.725 19.903 1.00 81.44 96 GLU A CA 1
ATOM 796 C C . GLU A 1 96 ? -16.082 7.155 19.343 1.00 81.44 96 GLU A C 1
ATOM 798 O O . GLU A 1 96 ? -14.973 7.668 19.157 1.00 81.44 96 GLU A O 1
ATOM 803 N N . PRO A 1 97 ? -17.208 7.845 19.080 1.00 84.56 97 PRO A N 1
ATOM 804 C CA . PRO A 1 97 ? -17.183 9.257 18.719 1.00 84.56 97 PRO A CA 1
ATOM 805 C C . PRO A 1 97 ? -16.646 10.116 19.871 1.00 84.56 97 PRO A C 1
ATOM 807 O O . PRO A 1 97 ? -17.219 10.141 20.958 1.00 84.56 97 PRO A O 1
ATOM 810 N N . VAL A 1 98 ? -15.589 10.886 19.612 1.00 88.12 98 VAL A N 1
ATOM 811 C CA . VAL A 1 98 ? -15.059 11.860 20.577 1.00 88.12 98 VAL A CA 1
ATOM 812 C C . VAL A 1 98 ? -15.978 13.088 20.633 1.00 88.12 98 VAL A C 1
ATOM 814 O O . VAL A 1 98 ? -16.298 13.684 19.600 1.00 88.12 98 VAL A O 1
ATOM 817 N N . ASP A 1 99 ? -16.395 13.500 21.837 1.00 90.88 99 ASP A N 1
ATOM 818 C CA . ASP A 1 99 ? -17.202 14.713 22.020 1.00 90.88 99 ASP A CA 1
ATOM 819 C C . ASP A 1 99 ? -16.396 15.960 21.627 1.00 90.88 99 ASP A C 1
ATOM 821 O O . ASP A 1 99 ? -15.276 16.178 22.091 1.00 90.88 99 ASP A O 1
ATOM 825 N N . LYS A 1 100 ? -17.002 16.835 20.822 1.00 88.44 100 LYS A N 1
ATOM 826 C CA . LYS A 1 100 ? -16.414 18.108 20.385 1.00 88.44 100 LYS A CA 1
ATOM 827 C C . LYS A 1 100 ? -16.133 19.077 21.533 1.00 88.44 100 LYS A C 1
ATOM 829 O O . LYS A 1 100 ? -15.356 20.011 21.355 1.00 88.44 100 LYS A O 1
ATOM 834 N N . LYS A 1 101 ? -16.790 18.898 22.682 1.00 89.94 101 LYS A N 1
ATOM 835 C CA . LYS A 1 101 ? -16.549 19.698 23.893 1.00 89.94 101 LYS A CA 1
ATOM 836 C C . LYS A 1 101 ? -15.441 19.132 24.779 1.00 89.94 101 LYS A C 1
ATOM 838 O O . LYS A 1 101 ? -15.064 19.793 25.744 1.00 89.94 101 LYS A O 1
ATOM 843 N N . SER A 1 102 ? -14.944 17.931 24.484 1.00 92.69 102 SER A N 1
ATOM 844 C CA . SER A 1 102 ? -13.867 17.319 25.254 1.00 92.69 102 SER A CA 1
ATOM 845 C C . SER A 1 102 ? -12.543 18.056 25.049 1.00 92.69 102 SER A C 1
ATOM 847 O O . SER A 1 102 ? -12.265 18.623 23.987 1.00 92.69 102 SER A O 1
ATOM 849 N N . GLU A 1 103 ? -11.695 18.011 26.073 1.00 89.38 103 GLU A N 1
ATOM 850 C CA . GLU A 1 103 ? -10.333 18.541 25.989 1.00 89.38 103 GLU A CA 1
ATOM 851 C C . GLU A 1 103 ? -9.487 17.773 24.962 1.00 89.38 103 GLU A C 1
ATOM 853 O O . GLU A 1 103 ? -8.649 18.371 24.288 1.00 89.38 103 GLU A O 1
ATOM 858 N N . GLU A 1 104 ? -9.749 16.474 24.783 1.00 88.50 104 GLU A N 1
ATOM 859 C CA . GLU A 1 104 ? -9.098 15.635 23.772 1.00 88.50 104 GLU A CA 1
ATOM 860 C C . GLU A 1 104 ? -9.369 16.152 22.356 1.00 88.50 104 GLU A C 1
ATOM 862 O O . GLU A 1 104 ? -8.435 16.343 21.576 1.00 88.50 104 GLU A O 1
ATOM 867 N N . TYR A 1 105 ? -10.627 16.467 22.036 1.00 90.75 105 TYR A N 1
ATOM 868 C CA . TYR A 1 105 ? -10.977 17.046 20.742 1.00 90.75 105 TYR A CA 1
ATOM 869 C C . TYR A 1 105 ? -10.287 18.397 20.517 1.00 90.75 105 TYR A C 1
ATOM 871 O O . TYR A 1 105 ? -9.740 18.640 19.439 1.00 90.75 105 TYR A O 1
ATOM 879 N N . ALA A 1 106 ? -10.259 19.266 21.534 1.00 89.44 106 ALA A N 1
ATOM 880 C CA . ALA A 1 106 ? -9.570 20.554 21.452 1.00 89.44 106 ALA A CA 1
ATOM 881 C C . ALA A 1 106 ? -8.053 20.386 21.226 1.00 89.44 106 ALA A C 1
ATOM 883 O O . ALA A 1 106 ? -7.445 21.131 20.450 1.00 89.44 106 ALA A O 1
ATOM 884 N N . LEU A 1 107 ? -7.440 19.382 21.859 1.00 90.56 107 LEU A N 1
ATOM 885 C CA . LEU A 1 107 ? -6.031 19.046 21.679 1.00 90.56 107 LEU A CA 1
ATOM 886 C C . LEU A 1 107 ? -5.748 18.505 20.270 1.00 90.56 107 LEU A C 1
ATOM 888 O O . LEU A 1 107 ? -4.815 18.978 19.620 1.00 90.56 107 LEU A O 1
ATOM 892 N N . LEU A 1 108 ? -6.564 17.573 19.770 1.00 89.69 108 LEU A N 1
ATOM 893 C CA . LEU A 1 108 ? -6.461 17.048 18.405 1.00 89.69 108 LEU A CA 1
ATOM 894 C C . LEU A 1 108 ? -6.641 18.159 17.366 1.00 89.69 108 LEU A C 1
ATOM 896 O O . LEU A 1 108 ? -5.857 18.254 16.424 1.00 89.69 108 LEU A O 1
ATOM 900 N N . GLN A 1 109 ? -7.609 19.056 17.572 1.00 87.88 109 GLN A N 1
ATOM 901 C CA . GLN A 1 109 ? -7.823 20.215 16.708 1.00 87.88 109 GLN A CA 1
ATOM 902 C C . GLN A 1 109 ? -6.592 21.125 16.672 1.00 87.88 109 GLN A C 1
ATOM 904 O O . GLN A 1 109 ? -6.156 21.529 15.593 1.00 87.88 109 GLN A O 1
ATOM 909 N N . LYS A 1 110 ? -5.998 21.414 17.836 1.00 88.12 110 LYS A N 1
ATOM 910 C CA . LYS A 1 110 ? -4.764 22.198 17.932 1.00 88.12 110 LYS A CA 1
ATOM 911 C C . LYS A 1 110 ? -3.593 21.494 17.244 1.00 88.12 110 LYS A C 1
ATOM 913 O O . LYS A 1 110 ? -2.805 22.158 16.575 1.00 88.12 110 LYS A O 1
ATOM 918 N N . TYR A 1 111 ? -3.470 20.173 17.379 1.00 88.50 111 TYR A N 1
ATOM 919 C CA . TYR A 1 111 ? -2.439 19.407 16.679 1.00 88.50 111 TYR A CA 1
ATOM 920 C C . TYR A 1 111 ? -2.594 19.511 15.170 1.00 88.50 111 TYR A C 1
ATOM 922 O O . TYR A 1 111 ? -1.635 19.904 14.513 1.00 88.50 111 TYR A O 1
ATOM 930 N N . VAL A 1 112 ? -3.792 19.249 14.642 1.00 88.19 112 VAL A N 1
ATOM 931 C CA . VAL A 1 112 ? -4.074 19.370 13.207 1.00 88.19 112 VAL A CA 1
ATOM 932 C C . VAL A 1 112 ? -3.763 20.784 12.722 1.00 88.19 112 VAL A C 1
ATOM 934 O O . VAL A 1 112 ? -3.023 20.936 11.762 1.00 88.19 112 VAL A O 1
ATOM 937 N N . GLN A 1 113 ? -4.231 21.831 13.406 1.00 84.69 113 GLN A N 1
ATOM 938 C CA . GLN A 1 113 ? -3.946 23.218 13.009 1.00 84.69 113 GLN A CA 1
ATOM 939 C C . GLN A 1 113 ? -2.448 23.549 12.989 1.00 84.69 113 GLN A C 1
ATOM 941 O O . GLN A 1 113 ? -1.989 24.261 12.101 1.00 84.69 113 GLN A O 1
ATOM 946 N N . ASN A 1 114 ? -1.678 23.022 13.940 1.00 86.38 114 ASN A N 1
ATOM 947 C CA . ASN A 1 114 ? -0.245 23.298 14.030 1.00 86.38 114 ASN A CA 1
ATOM 948 C C . ASN A 1 114 ? 0.593 22.477 13.036 1.00 86.38 114 ASN A C 1
ATOM 950 O O . ASN A 1 114 ? 1.682 22.914 12.665 1.00 86.38 114 ASN A O 1
ATOM 954 N N . THR A 1 115 ? 0.126 21.294 12.624 1.00 82.56 115 THR A N 1
ATOM 955 C CA . THR A 1 115 ? 0.859 20.396 11.715 1.00 82.56 115 THR A CA 1
ATOM 956 C C . THR A 1 115 ? 0.363 20.448 10.270 1.00 82.56 115 THR A C 1
ATOM 958 O O . THR A 1 115 ? 1.077 19.985 9.381 1.00 82.56 115 THR A O 1
ATOM 961 N N . HIS A 1 116 ? -0.788 21.076 9.995 1.00 69.00 116 HIS A N 1
ATOM 962 C CA . HIS A 1 116 ? -1.361 21.268 8.655 1.00 69.00 116 HIS A CA 1
ATOM 963 C C . HIS A 1 116 ? -0.640 22.370 7.849 1.00 69.00 116 HIS A C 1
ATOM 965 O O . HIS A 1 116 ? -1.268 23.163 7.161 1.00 69.00 116 HIS A O 1
ATOM 971 N N . MET A 1 117 ? 0.695 22.359 7.852 1.00 53.81 117 MET A N 1
ATOM 972 C CA . MET A 1 117 ? 1.594 23.331 7.214 1.00 53.81 117 MET A CA 1
ATOM 973 C C . MET A 1 117 ? 1.857 24.571 8.075 1.00 53.81 117 MET A C 1
ATOM 975 O O . MET A 1 117 ? 1.218 25.614 7.972 1.00 53.81 117 MET A O 1
ATOM 979 N N . TRP A 1 118 ? 2.914 24.461 8.878 1.00 48.19 118 TRP A N 1
ATOM 980 C CA . TRP A 1 118 ? 3.804 25.571 9.203 1.00 48.19 118 TRP A CA 1
ATOM 981 C C . TRP A 1 118 ? 4.043 26.430 7.942 1.00 48.19 118 TRP A C 1
ATOM 983 O O . TRP A 1 118 ? 4.737 26.005 7.026 1.00 48.19 118 TRP A O 1
ATOM 993 N N . LYS A 1 119 ? 3.388 27.599 7.886 1.00 52.19 119 LYS A N 1
ATOM 994 C CA . LYS A 1 119 ? 3.678 28.765 7.031 1.00 52.19 119 LYS A CA 1
ATOM 995 C C . LYS A 1 119 ? 4.056 28.485 5.563 1.00 52.19 119 LYS A C 1
ATOM 997 O O . LYS A 1 119 ? 5.229 28.389 5.218 1.00 52.19 119 LYS A O 1
ATOM 1002 N N . GLN A 1 120 ? 3.080 28.582 4.661 1.00 42.75 120 GLN A N 1
ATOM 1003 C CA . GLN A 1 120 ? 3.331 29.308 3.407 1.00 42.75 120 GLN A CA 1
ATOM 1004 C C . GLN A 1 120 ? 3.251 30.812 3.732 1.00 42.75 120 GLN A C 1
ATOM 1006 O O . GLN A 1 120 ? 2.199 31.426 3.584 1.00 42.75 120 GLN A O 1
ATOM 1011 N N . GLU A 1 121 ? 4.325 31.380 4.293 1.00 38.81 121 GLU A N 1
ATOM 1012 C CA . GLU A 1 121 ? 4.515 32.837 4.331 1.00 38.81 121 GLU A CA 1
ATOM 1013 C C . GLU A 1 121 ? 4.972 33.284 2.937 1.00 38.81 121 GLU A C 1
ATOM 1015 O O . GLU A 1 121 ? 6.075 32.940 2.510 1.00 38.81 121 GLU A O 1
ATOM 1020 N N . ASN A 1 122 ? 4.098 34.014 2.242 1.00 33.94 122 ASN A N 1
ATOM 1021 C CA . ASN A 1 122 ? 4.491 35.017 1.251 1.00 33.94 122 ASN A CA 1
ATOM 1022 C C . ASN A 1 122 ? 4.691 36.352 1.969 1.00 33.94 122 ASN A C 1
ATOM 1024 O O . ASN A 1 122 ? 3.861 36.645 2.863 1.00 33.94 122 ASN A O 1
#

InterPro domains:
  IPR004102 Poly(ADP-ribose) polymerase, regulatory domain [PF02877] (18-87)
  IPR004102 Poly(ADP-ribose) po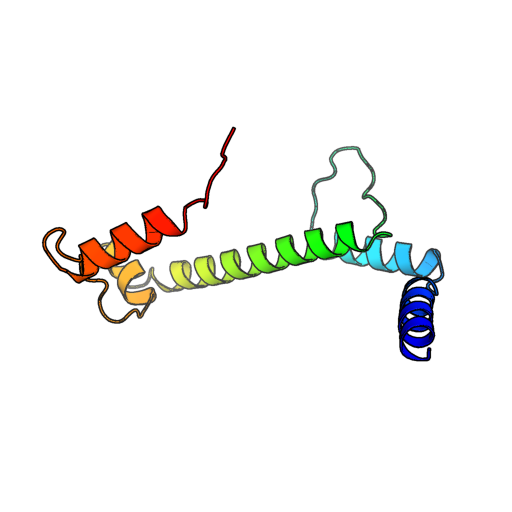lymerase, regulatory domain [PS51060] (1-72)
  IPR012317 Poly(ADP-ribose) polymerase, catalytic domain [PS51059] (81-122)
  IPR036616 Poly(ADP-ribose) polymerase, regulatory domain superfamily [G3DSA:1.20.142.10] (3-90)
  IPR036616 Poly(ADP-ribose) polymerase, regulatory domain superfamily [SSF47587] (15-91)
  IPR050800 ADP-ribosyltransferase diphtheria toxin-like [PTHR10459] (18-117)

Secondary structure (DSSP, 8-state):
--HHHHHHHHHHHTT---HHHHHHHHHHHHHHS----TTSPPPP--SHHHHHHHHHHHHHHHHHHHHHHHHHT-TT-TTS-HHHHHHHHT--S--PPPPTTSHHHHHHHHHHHHHS-S----

Foldseek 3Di:
DVVVVVVVVVVVVLVPDDPVVQVVVQVVVCVVPPDDPDPDDRDGDDDPVVVVVVVVVVVVVVVVVVLVVLLVVQPPDPPDDSVVSSVVSVVDDDPDDDDCPDPVVVVVVVVCVVPVDDDPDD